Protein 2HJ1 (pdb70)

Foldseek 3Di:
DWDKDKDWDDDDPDIDIDIDIDDPPDDPVRVVVVVCVCVVPVPDDPVPDDDDDDDPDDDPPDDDDPPDDDDDDDDDD/DDKDKDWDWDPPDVDIDIDIDIDDDPDDPVRCVVVVCVCVVPVPDDVVDDDDDDDDPDDPPVDDDDPPDDDDDDDPDDDD

Secondary structure (DSSP, 8-state):
-EEEEEEEEEETTEEEEEEEEEETT-BHHHHHHHHTHHHH-TT--TTTSEEEEEE-S--TTPBP-TT-EEEEPPPP-/--EEEEEEEE--TTS-EEEEEEEETT-BHHHHHHHHSHHHH-TT--TTT--EEEEE-S--TTPBP-TT-EEEEE-S----

CATH classification: 3.10.20.280

Sequence (157 aa):
NQINIEIAYAFPERYYLKKSFFQVDEGITVQQTAITQSGILSQFPEIDLSTTNKIGIFSRRPIKLTDVLKEGDRIEIYRPLLLNQINIEIAYAFPERRYYLKSFQVDEGITVQTAITQSGILSQFPEIDLSTNKIGIFSRPIKLTDVLKEGDRIEIYRPLLAD

B-factor: mean 46.32, std 9.65, range [30.14, 81.47]

Organism: Haemophilus influenzae (strain 86-028NP) (NCBI:txid281310)

InterPro domains:
  IPR005346 RnfH protein [MF_00460] (4-94)
  IPR005346 RnfH protein [PF03658] (4-86)
  IPR005346 RnfH protein [PTHR37483] (1-101)
  IPR016155 Molybdopterin synthase/thiamin biosynthesis sulphur carrier, beta-grasp [SSF54285] (3-78)
  IPR037021 RnfH superfamily [G3DSA:3.10.20.280] (1-88)

Radius of gyration: 16.76 Å; Cα contacts (8 Å, |Δi|>4): 297; chains: 2; bounding box: 43×41×41 Å

Nearest PDB structures (foldseek):
  2hj1-assembly1_B  TM=1.013E+00  e=8.682E-13  Haemophilus influenzae 86-028NP
  4uca-assembly2_B  TM=3.666E-01  e=1.203E+00  Human respiratory syncytial virus A2
  4v9f-assembly1_6  TM=4.890E-01  e=9.470E+00  Haloarcula marismortui ATCC 43049
  4u1e-assembly1_G  TM=2.679E-01  e=6.352E+00  Saccharomyces cerevisiae S288C
  2hj1-assembly1_B  TM=9.335E-01  e=2.485E-11  Haemophilus influenzae 86-028NP

Solvent-accessible surface area: 9856 Å² total; per-residue (Å²): 142,83,11,73,2,49,0,0,0,34,39,91,142,121,110,22,77,92,82,38,113,8,92,109,41,16,35,1,78,59,2,0,80,110,13,30,1,48,101,94,12,111,89,15,62,61,107,82,21,64,13,0,14,44,30,100,125,30,145,46,103,48,91,4,142,93,24,7,74,0,30,3,66,97,103,161,216,168,97,77,10,66,1,72,1,14,5,55,81,84,178,164,126,11,106,109,72,63,123,17,66,98,44,32,34,0,84,60,5,0,64,144,28,36,0,51,101,109,7,110,94,15,69,29,95,95,19,127,12,0,12,18,25,76,98,32,139,32,90,53,90,4,149,97,36,6,58,0,32,0,55,93,62,139,174,93,193

Structure (mmCIF, N/CA/C/O backbone):
data_2HJ1
#
_entry.id   2HJ1
#
_cell.length_a   74.381
_cell.length_b   74.381
_cell.length_c   117.027
_cell.angle_alpha   90.000
_cell.angle_beta   90.000
_cell.angle_gamma   90.000
#
_symmetry.space_group_name_H-M   'P 43 21 2'
#
loop_
_entity.id
_entity.type
_entity.pdbx_description
1 polymer 'Hypothetical protein'
2 non-polymer 'SULFATE ION'
3 water water
#
loop_
_atom_site.group_PDB
_atom_site.id
_atom_site.type_symbol
_atom_site.label_atom_id
_atom_site.label_alt_id
_atom_site.label_comp_id
_atom_site.label_asym_id
_atom_site.label_entity_id
_atom_site.label_seq_id
_atom_site.pdbx_PDB_ins_code
_atom_site.Cartn_x
_atom_site.Cartn_y
_atom_site.Cartn_z
_atom_site.occupancy
_atom_site.B_iso_or_equiv
_atom_site.auth_seq_id
_atom_site.auth_comp_id
_atom_site.auth_asym_id
_atom_site.auth_atom_id
_atom_site.pdbx_PDB_model_num
ATOM 1 N N . ASN A 1 11 ? 16.628 30.914 34.390 1.00 66.74 11 ASN A N 1
ATOM 2 C CA . ASN A 1 11 ? 17.796 30.291 33.681 1.00 67.62 11 ASN A CA 1
ATOM 3 C C . ASN A 1 11 ? 17.490 30.122 32.180 1.00 66.49 11 ASN A C 1
ATOM 4 O O . ASN A 1 11 ? 16.704 29.247 31.806 1.00 66.52 11 ASN A O 1
ATOM 9 N N . GLN A 1 12 ? 18.117 30.953 31.343 1.00 64.37 12 GLN A N 1
ATOM 10 C CA . GLN A 1 12 ? 17.563 31.282 30.028 1.00 62.59 12 GLN A CA 1
ATOM 11 C C . GLN A 1 12 ? 18.386 30.757 28.862 1.00 61.15 12 GLN A C 1
ATOM 12 O O . GLN A 1 12 ? 19.573 30.483 29.019 1.00 61.44 12 GLN A O 1
ATOM 18 N N . ILE A 1 13 ? 17.752 30.607 27.695 1.00 58.79 13 ILE A N 1
ATOM 19 C CA . ILE A 1 13 ? 18.491 30.297 26.453 1.00 56.29 13 ILE A CA 1
ATOM 20 C C . ILE A 1 13 ? 18.060 31.231 25.341 1.00 54.42 13 ILE A C 1
ATOM 21 O O . ILE A 1 13 ? 16.963 31.755 25.374 1.00 53.86 13 ILE A O 1
ATOM 26 N N . ASN A 1 14 ? 18.940 31.447 24.370 1.00 52.77 14 ASN A N 1
ATOM 27 C CA . ASN A 1 14 ? 18.618 32.295 23.220 1.00 51.68 14 ASN A CA 1
ATOM 28 C C . ASN A 1 14 ? 18.182 31.400 22.049 1.00 49.94 14 ASN A C 1
ATOM 29 O O . ASN A 1 14 ? 18.901 30.469 21.681 1.00 49.59 14 ASN A O 1
ATOM 34 N N . ILE A 1 15 ? 17.014 31.698 21.476 1.00 47.57 15 ILE A N 1
ATOM 35 C CA . ILE A 1 15 ? 16.495 30.937 20.343 1.00 45.44 15 ILE A CA 1
ATOM 36 C C . ILE A 1 15 ? 15.966 31.869 19.315 1.00 44.09 15 ILE A C 1
ATOM 37 O O . ILE A 1 15 ? 15.762 33.063 19.572 1.00 44.20 15 ILE A O 1
ATOM 42 N N . GLU A 1 16 ? 15.681 31.321 18.149 1.00 42.64 16 GLU A N 1
ATOM 43 C CA . GLU A 1 16 ? 15.061 32.101 17.100 1.00 42.51 16 GLU A CA 1
ATOM 44 C C . GLU A 1 16 ? 13.885 31.348 16.561 1.00 40.32 16 GLU A C 1
ATOM 45 O O . GLU A 1 16 ? 13.842 30.134 16.669 1.00 38.69 16 GLU A O 1
ATOM 51 N N . ILE A 1 17 ? 12.961 32.073 15.959 1.00 40.08 17 ILE A N 1
ATOM 52 C CA . ILE A 1 17 ? 11.882 31.468 15.205 1.00 42.14 17 ILE A CA 1
ATOM 53 C C . ILE A 1 17 ? 11.761 32.241 13.924 1.00 41.46 17 ILE A C 1
ATOM 54 O O . ILE A 1 17 ? 11.697 33.489 13.959 1.00 41.68 17 ILE A O 1
ATOM 59 N N . ALA A 1 18 ? 11.681 31.506 12.807 1.00 40.89 18 ALA A N 1
ATOM 60 C CA . ALA A 1 18 ? 11.527 32.098 11.470 1.00 39.77 18 ALA A CA 1
ATOM 61 C C . ALA A 1 18 ? 10.291 31.570 10.801 1.00 39.71 18 ALA A C 1
ATOM 62 O O . ALA A 1 18 ? 9.902 30.431 11.015 1.00 39.81 18 ALA A O 1
ATOM 64 N N . TYR A 1 19 ? 9.643 32.409 10.013 1.00 38.89 19 TYR A N 1
ATOM 65 C CA . TYR A 1 19 ? 8.555 31.947 9.208 1.00 38.98 19 TYR A CA 1
ATOM 66 C C . TYR A 1 19 ? 8.849 32.492 7.829 1.00 40.40 19 TYR A C 1
ATOM 67 O O . TYR A 1 19 ? 8.935 33.722 7.632 1.00 40.22 19 TYR A O 1
ATOM 76 N N . ALA A 1 20 ? 9.035 31.567 6.885 1.00 40.96 20 ALA A N 1
ATOM 77 C CA . ALA A 1 20 ? 9.300 31.903 5.496 1.00 42.32 20 ALA A CA 1
ATOM 78 C C . ALA A 1 20 ? 8.020 31.790 4.713 1.00 43.82 20 ALA A C 1
ATOM 79 O O . ALA A 1 20 ? 7.422 30.708 4.604 1.00 43.86 20 ALA A O 1
ATOM 81 N N . PHE A 1 21 ? 7.591 32.899 4.132 1.00 44.70 21 PHE A N 1
ATOM 82 C CA . PHE A 1 21 ? 6.542 32.791 3.161 1.00 46.34 21 PHE A CA 1
ATOM 83 C C . PHE A 1 21 ? 6.911 33.630 1.923 1.00 46.31 21 PHE A C 1
ATOM 84 O O . PHE A 1 21 ? 7.960 34.261 1.915 1.00 45.56 21 PHE A O 1
ATOM 92 N N . PRO A 1 22 ? 6.100 33.550 0.856 1.00 47.36 22 PRO A N 1
ATOM 93 C CA . PRO A 1 22 ? 6.511 34.072 -0.454 1.00 49.24 22 PRO A CA 1
ATOM 94 C C . PRO A 1 22 ? 6.872 35.549 -0.456 1.00 50.72 22 PRO A C 1
ATOM 95 O O . PRO A 1 22 ? 7.850 35.927 -1.106 1.00 51.97 22 PRO A O 1
ATOM 99 N N . GLU A 1 23 ? 6.154 36.358 0.308 1.00 51.73 23 GLU A N 1
ATOM 100 C CA . GLU A 1 23 ? 6.347 37.814 0.221 1.00 53.75 23 GLU A CA 1
ATOM 101 C C . GLU A 1 23 ? 7.357 38.347 1.233 1.00 52.81 23 GLU A C 1
ATOM 102 O O . GLU A 1 23 ? 7.811 39.467 1.107 1.00 53.19 23 GLU A O 1
ATOM 108 N N . ARG A 1 24 ? 7.690 37.566 2.254 1.00 50.90 24 ARG A N 1
ATOM 109 C CA . ARG A 1 24 ? 8.562 38.055 3.306 1.00 50.83 24 ARG A CA 1
ATOM 110 C C . ARG A 1 24 ? 9.185 36.916 4.105 1.00 48.55 24 ARG A C 1
ATOM 111 O O . ARG A 1 24 ? 8.635 35.810 4.168 1.00 47.12 24 ARG A O 1
ATOM 119 N N . TYR A 1 25 ? 10.343 37.200 4.687 1.00 46.72 25 TYR A N 1
ATOM 120 C CA . TYR A 1 25 ? 10.994 36.312 5.613 1.00 46.96 25 TYR A CA 1
ATOM 121 C C . TYR A 1 25 ? 10.922 36.947 6.992 1.00 48.12 25 TYR A C 1
ATOM 122 O O . TYR A 1 25 ? 11.482 38.006 7.219 1.00 49.00 25 TYR A O 1
ATOM 131 N N . TYR A 1 26 ? 10.208 36.302 7.912 1.00 49.29 26 TYR A N 1
ATOM 132 C CA . TYR A 1 26 ? 10.097 36.783 9.292 1.00 49.52 26 TYR A CA 1
ATOM 133 C C . TYR A 1 26 ? 11.096 36.064 10.202 1.00 48.27 26 TYR A C 1
ATOM 134 O O . TYR A 1 26 ? 11.146 34.848 10.206 1.00 46.97 26 TYR A O 1
ATOM 143 N N . LEU A 1 27 ? 11.889 36.809 10.966 1.00 47.71 27 LEU A N 1
ATOM 144 C CA . LEU A 1 27 ? 12.837 36.221 11.909 1.00 48.52 27 LEU A CA 1
ATOM 145 C C . LEU A 1 27 ? 12.802 36.984 13.213 1.00 49.67 27 LEU A C 1
ATOM 146 O O . LEU A 1 27 ? 12.877 38.222 13.208 1.00 50.32 27 LEU A O 1
ATOM 151 N N A LYS A 1 28 ? 12.696 36.266 14.328 0.50 50.36 28 LYS A N 1
ATOM 152 N N B LYS A 1 28 ? 12.695 36.257 14.326 0.50 50.00 28 LYS A N 1
ATOM 153 C CA A LYS A 1 28 ? 12.679 36.909 15.634 0.50 51.17 28 LYS A CA 1
ATOM 154 C CA B LYS A 1 28 ? 12.621 36.855 15.660 0.50 50.45 28 LYS A CA 1
ATOM 155 C C A LYS A 1 28 ? 13.508 36.133 16.653 0.50 51.49 28 LYS A C 1
ATOM 156 C C B LYS A 1 28 ? 13.533 36.114 16.641 0.50 51.10 28 LYS A C 1
ATOM 157 O O A LYS A 1 28 ? 13.451 34.900 16.697 0.50 51.25 28 LYS A O 1
ATOM 158 O O B LYS A 1 28 ? 13.561 34.879 16.645 0.50 50.86 28 LYS A O 1
ATOM 169 N N . SER A 1 29 ? 14.283 36.868 17.456 1.00 51.30 29 SER A N 1
ATOM 170 C CA . SER A 1 29 ? 15.117 36.296 18.525 1.00 52.63 29 SER A CA 1
ATOM 171 C C . SER A 1 29 ? 14.399 36.486 19.842 1.00 53.25 29 SER A C 1
ATOM 172 O O . SER A 1 29 ? 13.788 37.522 20.053 1.00 53.55 29 SER A O 1
ATOM 175 N N A PHE A 1 30 ? 14.490 35.479 20.718 0.50 53.46 30 PHE A N 1
ATOM 176 N N B PHE A 1 30 ? 14.456 35.500 20.721 0.50 53.63 30 PHE A N 1
ATOM 177 C CA A PHE A 1 30 ? 13.818 3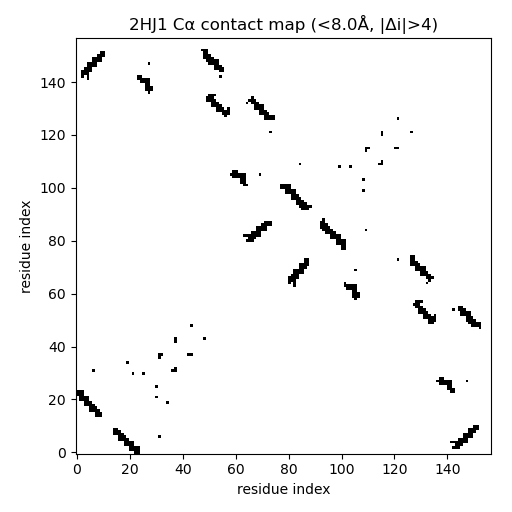5.447 22.031 0.50 54.15 30 PHE A CA 1
ATOM 178 C CA B PHE A 1 30 ? 13.955 35.701 22.076 0.50 54.41 30 PHE A CA 1
ATOM 179 C C A PHE A 1 30 ? 14.733 34.820 23.078 0.50 54.94 30 PHE A C 1
ATOM 180 C C B PHE A 1 30 ? 14.568 34.759 23.092 0.50 55.16 30 PHE A C 1
ATOM 181 O O A PHE A 1 30 ? 15.597 33.997 22.738 0.50 54.46 30 PHE A O 1
ATOM 182 O O B PHE A 1 30 ? 15.118 33.709 22.740 0.50 54.86 30 PHE A O 1
ATOM 197 N N . GLN A 1 31 ? 14.525 35.188 24.349 1.00 55.85 31 GLN A N 1
ATOM 198 C CA . GLN A 1 31 ? 15.105 34.444 25.471 1.00 57.50 31 GLN A CA 1
ATOM 199 C C . GLN A 1 31 ? 13.981 33.709 26.137 1.00 57.53 31 GLN A C 1
ATOM 200 O O . GLN A 1 31 ? 12.909 34.279 26.391 1.00 58.34 31 GLN A O 1
ATOM 206 N N . VAL A 1 32 ? 14.201 32.435 26.405 1.00 56.92 32 VAL A N 1
ATOM 207 C CA . VAL A 1 32 ? 13.152 31.618 27.008 1.00 56.53 32 VAL A CA 1
ATOM 208 C C . VAL A 1 32 ? 13.781 30.743 28.072 1.00 57.01 32 VAL A C 1
ATOM 209 O O . VAL A 1 32 ? 15.007 30.577 28.081 1.00 56.28 32 VAL A O 1
ATOM 213 N N . ASP A 1 33 ? 12.944 30.169 28.933 1.00 57.69 33 ASP A N 1
ATOM 214 C CA . ASP A 1 33 ? 13.406 29.251 29.961 1.00 59.17 33 ASP A CA 1
ATOM 215 C C . ASP A 1 33 ? 14.038 28.023 29.349 1.00 59.28 33 ASP A C 1
ATOM 216 O 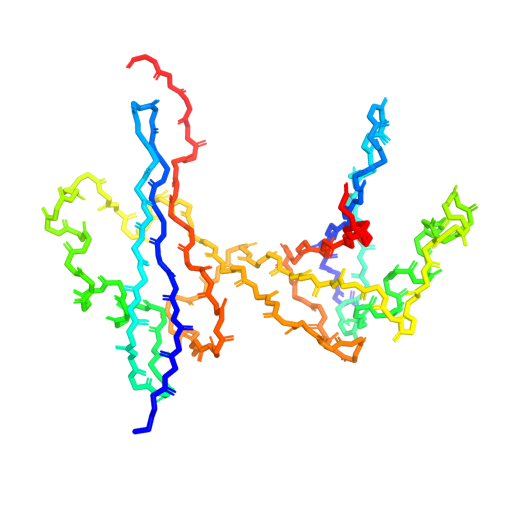O . ASP A 1 33 ? 13.422 27.326 28.537 1.00 58.77 33 ASP A O 1
ATOM 221 N N . GLU A 1 34 ? 15.266 27.746 29.759 1.00 59.56 34 GLU A N 1
ATOM 222 C CA . GLU A 1 34 ? 15.862 26.447 29.522 1.00 60.13 34 GLU A CA 1
ATOM 223 C C . GLU A 1 34 ? 14.805 25.355 29.785 1.00 59.45 34 GLU A C 1
ATOM 224 O O . GLU A 1 34 ? 14.041 25.455 30.740 1.00 59.83 34 GLU A O 1
ATOM 230 N N . GLY A 1 35 ? 14.750 24.335 28.930 1.00 58.47 35 GLY A N 1
ATOM 231 C CA . GLY A 1 35 ? 13.788 23.241 29.077 1.00 57.28 35 GLY A CA 1
ATOM 232 C C . GLY A 1 35 ? 12.467 23.375 28.324 1.00 56.38 35 GLY A C 1
ATOM 233 O O . GLY A 1 35 ? 11.708 22.410 28.234 1.00 57.07 35 GLY A O 1
ATOM 234 N N . ILE A 1 36 ? 12.188 24.565 27.798 1.00 54.62 36 ILE A N 1
ATOM 235 C CA . ILE A 1 36 ? 10.994 24.834 26.979 1.00 53.44 36 ILE A CA 1
ATOM 236 C C . ILE A 1 36 ? 10.928 23.898 25.728 1.00 51.72 36 ILE A C 1
ATOM 237 O O . ILE A 1 36 ? 11.964 23.573 25.125 1.00 50.98 36 ILE A O 1
ATOM 242 N N . THR A 1 37 ? 9.717 23.448 25.373 1.00 49.12 37 THR A N 1
ATOM 243 C CA . THR A 1 37 ? 9.501 22.653 24.166 1.00 45.52 37 THR A CA 1
ATOM 244 C C . THR A 1 37 ? 9.328 23.555 22.975 1.00 43.46 37 THR A C 1
ATOM 245 O O . THR A 1 37 ? 9.123 24.749 23.126 1.00 41.62 37 THR A O 1
ATOM 249 N N . VAL A 1 38 ? 9.445 22.986 21.776 1.00 41.60 38 VAL A N 1
ATOM 250 C CA . VAL A 1 38 ? 9.208 23.749 20.548 1.00 40.70 38 VAL A CA 1
ATOM 251 C C . VAL A 1 38 ? 7.818 24.393 20.570 1.00 41.08 38 VAL A C 1
ATOM 252 O O . VAL A 1 38 ? 7.654 25.564 20.215 1.00 40.66 38 VAL A O 1
ATOM 256 N N A GLN A 1 39 ? 6.800 23.636 20.982 0.70 41.00 39 GLN A N 1
ATOM 257 N N B GLN A 1 39 ? 6.840 23.606 21.003 0.30 41.43 39 GLN A N 1
ATOM 258 C CA A GLN A 1 39 ? 5.426 24.140 20.942 0.70 41.48 39 GLN A CA 1
ATOM 259 C CA B GLN A 1 39 ? 5.455 24.015 21.004 0.30 42.22 39 GLN A CA 1
ATOM 260 C C A GLN A 1 39 ? 5.248 25.327 21.860 0.70 42.10 39 GLN A C 1
ATOM 261 C C B GLN A 1 39 ? 5.238 25.254 21.859 0.30 42.45 39 GLN A C 1
ATOM 262 O O A GLN A 1 39 ? 4.548 26.286 21.520 0.70 43.15 39 GLN A O 1
ATOM 263 O O B GLN A 1 39 ? 4.535 26.180 21.452 0.30 42.92 39 GLN A O 1
ATOM 274 N N . THR A 1 40 ? 5.840 25.253 23.044 1.00 42.62 40 THR A N 1
ATOM 275 C CA . THR A 1 40 ? 5.675 26.330 24.035 1.00 44.09 40 THR A CA 1
ATOM 276 C C . THR A 1 40 ? 6.329 27.593 23.481 1.00 43.96 40 THR A C 1
ATOM 277 O O . THR A 1 40 ? 5.741 28.675 23.539 1.00 43.01 40 THR A O 1
ATOM 281 N N . ALA A 1 41 ? 7.521 27.428 22.874 1.00 43.59 41 ALA A N 1
ATOM 282 C CA . ALA A 1 41 ? 8.217 28.544 22.248 1.00 42.49 41 ALA A CA 1
ATOM 283 C C . ALA A 1 41 ? 7.343 29.173 21.181 1.00 42.35 41 ALA A C 1
ATOM 284 O O . ALA A 1 41 ? 7.240 30.392 21.097 1.00 43.37 41 ALA A O 1
ATOM 286 N N . ILE A 1 42 ? 6.689 28.357 20.365 1.00 41.84 42 ILE A N 1
ATOM 287 C CA . ILE A 1 42 ? 5.861 28.896 19.283 1.00 42.45 42 ILE A CA 1
ATOM 288 C C . ILE A 1 42 ? 4.656 29.673 19.832 1.00 43.82 42 ILE A C 1
ATOM 289 O O . ILE A 1 42 ? 4.394 30.818 19.433 1.00 44.21 42 ILE A O 1
ATOM 294 N N . THR A 1 43 ? 3.910 29.051 20.741 1.00 44.97 43 THR A N 1
ATOM 295 C CA . THR A 1 43 ? 2.763 29.748 21.342 1.00 46.99 43 THR A CA 1
ATOM 296 C C . THR A 1 43 ? 3.199 30.976 22.083 1.00 48.34 43 THR A C 1
ATOM 297 O O . THR A 1 43 ? 2.570 32.028 21.958 1.00 50.51 43 THR A O 1
ATOM 301 N N . GLN A 1 44 ? 4.303 30.875 22.805 1.00 50.11 44 GLN A N 1
ATOM 302 C CA . GLN A 1 44 ? 4.867 32.021 23.545 1.00 51.50 44 GLN A CA 1
ATOM 303 C C . GLN A 1 44 ? 5.270 33.218 22.659 1.00 51.70 44 GLN A C 1
ATOM 304 O O . GLN A 1 44 ? 5.171 34.379 23.081 1.00 51.93 44 GLN A O 1
ATOM 310 N N . SER A 1 45 ? 5.735 32.932 21.442 1.00 50.11 45 SER A N 1
ATOM 311 C CA . SER A 1 45 ? 6.274 33.962 20.556 1.00 47.97 45 SER A CA 1
ATOM 312 C C . SER A 1 45 ? 5.178 34.866 20.002 1.00 48.05 45 SER A C 1
ATOM 313 O O . SER A 1 45 ? 5.450 35.961 19.491 1.00 47.16 45 SER A O 1
ATOM 316 N N . GLY A 1 46 ? 3.935 34.395 20.069 1.00 46.99 46 GLY A N 1
ATOM 317 C CA . GLY A 1 46 ? 2.833 35.117 19.414 1.00 45.63 46 GLY A CA 1
ATOM 318 C C . GLY A 1 46 ? 2.833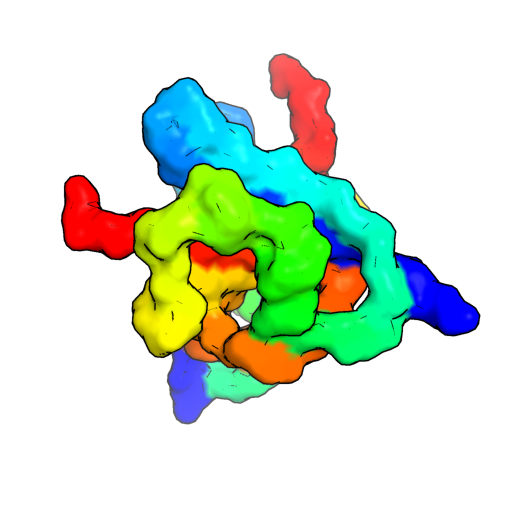 35.019 17.906 1.00 43.95 46 GLY A C 1
ATOM 319 O O . GLY A 1 46 ? 2.018 35.650 17.235 1.00 44.51 46 GLY A O 1
ATOM 320 N N . ILE A 1 47 ? 3.720 34.204 17.345 1.00 43.33 47 ILE A N 1
ATOM 321 C CA . ILE A 1 47 ? 3.760 34.084 15.878 1.00 42.15 47 ILE A CA 1
ATOM 322 C C . ILE A 1 47 ? 2.428 33.590 15.290 1.00 41.20 47 ILE A C 1
ATOM 323 O O . ILE A 1 47 ? 2.053 33.948 14.177 1.00 40.37 47 ILE A O 1
ATOM 328 N N . LEU A 1 48 ? 1.695 32.764 16.036 1.00 42.21 48 LEU A N 1
ATOM 329 C CA . LEU A 1 48 ? 0.435 32.206 15.483 1.00 43.02 48 LEU A CA 1
ATOM 330 C C . LEU A 1 48 ? -0.711 33.240 15.400 1.00 43.62 48 LEU A C 1
ATOM 331 O O . LEU A 1 48 ? -1.586 33.151 14.530 1.00 42.86 48 LEU A O 1
ATOM 336 N N . SER A 1 49 ? -0.692 34.222 16.292 1.00 45.15 49 SER A N 1
ATOM 337 C CA . SER A 1 49 ? -1.652 35.342 16.190 1.00 48.06 49 SER A CA 1
ATOM 338 C C . SER A 1 49 ? -1.265 36.250 15.027 1.00 48.15 49 SER A C 1
ATOM 339 O O . SER A 1 49 ? -2.109 36.670 14.224 1.00 48.91 49 SER A O 1
ATOM 342 N N . GLN A 1 50 ? 0.034 36.527 14.928 1.00 49.25 50 GLN A N 1
ATOM 343 C CA . GLN A 1 50 ? 0.564 37.389 13.865 1.00 49.24 50 GLN A CA 1
ATOM 344 C C . GLN A 1 50 ? 0.332 36.828 12.477 1.00 48.86 50 GLN A C 1
ATOM 345 O O . GLN A 1 50 ? 0.071 37.584 11.542 1.00 48.99 50 GLN A O 1
ATOM 351 N N . PHE A 1 51 ? 0.412 35.503 12.329 1.00 48.24 51 PHE A N 1
ATOM 352 C CA . PHE A 1 51 ? 0.201 34.851 11.043 1.00 46.83 51 PHE A CA 1
ATOM 353 C C . PHE A 1 51 ? -0.799 33.716 11.220 1.00 47.80 51 PHE A C 1
ATOM 354 O O . PHE A 1 51 ? -0.405 32.570 11.459 1.00 47.27 51 PHE A O 1
ATOM 362 N N . PRO A 1 52 ? -2.107 34.046 11.165 1.00 48.78 52 PRO A N 1
ATOM 363 C CA . PRO A 1 52 ? -3.209 33.077 11.405 1.00 49.08 52 PRO A CA 1
ATOM 364 C C . PRO A 1 52 ? -3.202 31.888 10.463 1.00 48.93 52 PRO A C 1
ATOM 365 O O . PRO A 1 52 ? -3.773 30.829 10.788 1.00 48.47 52 PRO A O 1
ATOM 369 N N . GLU A 1 53 ? -2.581 32.065 9.299 1.00 48.53 53 GLU A N 1
ATOM 370 C CA . GLU A 1 53 ? -2.492 30.986 8.328 1.00 47.80 53 GLU A CA 1
ATOM 371 C C . GLU A 1 53 ? -1.554 29.834 8.755 1.00 46.77 53 GLU A C 1
ATOM 372 O O . GLU A 1 53 ? -1.622 28.757 8.172 1.00 47.92 53 GLU A O 1
ATOM 378 N N . ILE A 1 54 ? -0.698 30.044 9.755 1.00 44.71 54 ILE A N 1
ATOM 379 C CA . ILE A 1 54 ? 0.200 28.966 10.196 1.00 43.01 54 ILE A CA 1
ATOM 380 C C . ILE A 1 54 ? -0.638 27.871 10.836 1.00 43.41 54 ILE A C 1
ATOM 381 O O . ILE A 1 54 ? -1.490 28.142 11.707 1.00 43.90 54 ILE A O 1
ATOM 386 N N . ASP A 1 55 ? -0.434 26.644 10.379 1.00 42.38 55 ASP A N 1
ATOM 387 C CA . ASP A 1 55 ? -1.183 25.493 10.859 1.00 41.41 55 ASP A CA 1
ATOM 388 C C . ASP A 1 55 ? -0.174 24.469 11.381 1.00 41.43 55 ASP A C 1
ATOM 389 O O . ASP A 1 55 ? 0.643 23.939 10.605 1.00 40.76 55 ASP A O 1
ATOM 394 N N . LEU A 1 56 ? -0.211 24.191 12.682 1.00 39.54 56 LEU A N 1
ATOM 395 C CA . LEU A 1 56 ? 0.796 23.303 13.307 1.00 40.11 56 LEU A CA 1
ATOM 396 C C . LEU A 1 56 ? 0.839 21.849 12.786 1.00 39.96 56 LEU A C 1
ATOM 397 O O . LEU A 1 56 ? 1.826 21.172 12.996 1.00 39.86 56 LEU A O 1
ATOM 402 N N . SER A 1 57 ? -0.227 21.376 12.128 1.00 39.89 57 SER A N 1
ATOM 403 C CA . SER A 1 57 ? -0.235 20.033 11.525 1.00 40.32 57 SER A CA 1
ATOM 404 C C . SER A 1 57 ? 0.064 19.989 10.014 1.00 40.29 57 SER A C 1
ATOM 405 O O . SER A 1 57 ? 0.238 18.901 9.470 1.00 41.80 57 SER A O 1
ATOM 408 N N A THR A 1 58 ? 0.136 21.155 9.375 0.50 39.75 58 THR A N 1
ATOM 409 N N B THR A 1 58 ? 0.047 21.130 9.331 0.50 39.27 58 THR A N 1
ATOM 410 C CA A THR A 1 58 ? 0.245 21.273 7.931 0.50 40.36 58 THR A CA 1
ATOM 411 C CA B THR A 1 58 ? 0.398 21.134 7.920 0.50 39.54 58 THR A CA 1
ATOM 412 C C A THR A 1 58 ? 1.552 21.979 7.468 0.50 39.94 58 THR A C 1
ATOM 413 C C B THR A 1 58 ? 1.738 21.819 7.622 0.50 39.37 58 THR A C 1
ATOM 414 O O A THR A 1 58 ? 2.149 21.612 6.459 0.50 39.37 58 THR A O 1
ATOM 415 O O B THR A 1 58 ? 2.550 21.277 6.875 0.50 38.43 58 THR A O 1
ATOM 422 N N . ASN A 1 59 ? 1.983 22.988 8.212 1.00 39.28 59 ASN A N 1
ATOM 423 C CA . ASN A 1 59 ? 3.279 23.679 7.950 1.00 39.81 59 ASN A CA 1
ATOM 424 C C . ASN A 1 59 ? 4.443 22.764 8.204 1.00 38.86 59 ASN A C 1
ATOM 425 O O . ASN A 1 59 ? 4.351 21.844 9.023 1.00 39.09 59 ASN A O 1
ATOM 430 N N . LYS A 1 60 ?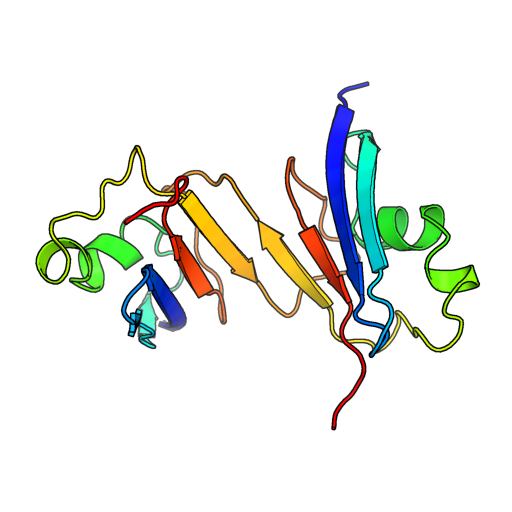 5.515 22.975 7.446 1.00 37.46 60 LYS A N 1
ATOM 431 C CA . LYS A 1 60 ? 6.774 22.294 7.700 1.00 36.81 60 LYS A CA 1
ATOM 432 C C . LYS A 1 60 ? 7.398 23.003 8.892 1.00 35.80 60 LYS A C 1
ATOM 433 O O . LYS A 1 60 ? 7.358 24.225 8.965 1.00 36.11 60 LYS A O 1
ATOM 439 N N . ILE A 1 61 ? 7.915 22.240 9.843 1.00 34.05 61 ILE A N 1
ATOM 440 C CA . ILE A 1 61 ? 8.581 22.817 11.011 1.00 33.96 61 ILE A CA 1
ATOM 441 C C . ILE A 1 61 ? 9.808 21.998 11.316 1.00 33.81 61 ILE A C 1
ATOM 442 O O . ILE A 1 61 ? 9.744 20.788 11.518 1.00 33.59 61 ILE A O 1
ATOM 447 N N . GLY A 1 62 ? 10.949 22.659 11.310 1.00 34.20 62 GLY A N 1
ATOM 448 C CA . GLY A 1 62 ? 12.198 21.989 11.650 1.00 33.47 62 GLY A CA 1
ATOM 449 C C . GLY A 1 62 ? 12.998 22.844 12.593 1.00 33.95 62 GLY A C 1
ATOM 450 O O . GLY A 1 62 ? 12.628 23.992 12.873 1.00 34.94 62 GLY A O 1
ATOM 451 N N . ILE A 1 63 ? 14.069 22.269 13.117 1.00 34.20 63 ILE A N 1
ATOM 452 C CA . ILE A 1 63 ? 14.862 22.929 14.135 1.00 35.68 63 ILE A CA 1
ATOM 453 C C . ILE A 1 63 ? 16.290 22.899 13.619 1.00 35.42 63 ILE A C 1
ATOM 454 O O . ILE A 1 63 ? 16.857 21.824 13.366 1.00 35.01 63 ILE A O 1
ATOM 459 N N . PHE A 1 64 ? 16.886 24.078 13.511 1.00 35.83 64 PHE A N 1
ATOM 460 C CA . PHE A 1 64 ? 18.303 24.156 13.206 1.00 36.18 64 PHE A CA 1
ATOM 461 C C . PHE A 1 64 ? 19.116 24.273 14.499 1.00 36.39 64 PHE A C 1
ATOM 462 O O . PHE A 1 64 ? 18.848 25.158 15.327 1.00 37.03 64 PHE A O 1
ATOM 470 N N . SER A 1 65 ? 20.081 23.381 14.689 1.00 35.74 65 SER A N 1
ATOM 471 C CA . SER A 1 65 ? 20.946 23.383 15.870 1.00 37.53 65 SER A CA 1
ATOM 472 C C . SER A 1 65 ? 22.433 23.561 15.463 1.00 37.75 65 SER A C 1
ATOM 473 O O . SER A 1 65 ? 22.882 22.892 14.550 1.00 34.35 65 SER A O 1
ATOM 476 N N . ARG A 1 66 ? 23.153 24.423 16.193 1.00 39.11 66 ARG A N 1
ATOM 477 C CA A ARG A 1 66 ? 24.596 24.635 16.015 0.50 41.09 66 ARG A CA 1
ATOM 478 C CA B ARG A 1 66 ? 24.595 24.663 15.995 0.50 40.66 66 ARG A CA 1
ATOM 479 C C . ARG A 1 66 ? 25.153 25.314 17.261 1.00 41.76 66 ARG A C 1
ATOM 480 O O . ARG A 1 66 ? 24.535 26.265 17.750 1.00 41.97 66 ARG A O 1
ATOM 495 N N . PRO A 1 67 ? 26.317 24.819 17.797 1.00 43.70 67 PRO A N 1
ATOM 496 C CA . PRO A 1 67 ? 27.219 23.627 17.528 1.00 44.33 67 PRO A CA 1
ATOM 497 C C . PRO A 1 67 ? 26.329 22.431 17.744 1.00 43.99 67 PRO A C 1
ATOM 498 O O . PRO A 1 67 ? 25.557 22.413 18.699 1.00 44.48 67 PRO A O 1
ATOM 502 N N . ILE A 1 68 ? 26.448 21.377 16.955 1.00 43.75 68 ILE A N 1
ATOM 503 C CA . ILE A 1 68 ? 26.525 19.994 17.380 1.00 43.34 68 ILE A CA 1
ATOM 504 C C . ILE A 1 68 ? 27.758 19.278 17.826 1.00 43.15 68 ILE A C 1
ATOM 505 O O . ILE A 1 68 ? 28.834 19.851 17.818 1.00 44.20 68 ILE A O 1
ATOM 510 N N . LYS A 1 69 ? 27.571 18.020 18.227 1.00 42.32 69 LYS A N 1
ATOM 511 C CA . LYS A 1 69 ? 28.689 17.132 18.570 1.00 42.61 69 LYS A CA 1
ATOM 512 C C . LYS A 1 69 ? 28.883 16.016 17.555 1.00 41.86 69 LYS A C 1
ATOM 513 O O . LYS A 1 69 ? 27.890 15.428 17.052 1.00 39.92 69 LYS A O 1
ATOM 519 N N . LEU A 1 70 ? 30.154 15.714 17.262 1.00 40.07 70 LEU A N 1
ATOM 520 C CA . LEU A 1 70 ? 30.473 14.640 16.317 1.00 40.21 70 LEU A CA 1
ATOM 521 C C . LEU A 1 70 ? 29.928 13.340 16.819 1.00 40.15 70 LEU A C 1
ATOM 522 O O . LEU A 1 70 ? 29.714 12.402 16.050 1.00 37.73 70 LEU A O 1
ATOM 527 N N . THR A 1 71 ? 29.682 13.293 18.119 1.00 41.10 71 THR A N 1
ATOM 528 C CA . THR A 1 71 ? 29.131 12.064 18.740 1.00 43.10 71 THR A CA 1
ATOM 529 C C . THR A 1 71 ? 27.593 11.967 18.736 1.00 43.41 71 THR A C 1
ATOM 530 O O . THR A 1 71 ? 27.054 10.903 19.041 1.00 43.37 71 THR A O 1
ATOM 534 N N . ASP A 1 72 ? 26.895 13.058 18.402 1.00 43.95 72 ASP A N 1
ATOM 535 C CA . ASP A 1 72 ? 25.432 13.017 18.273 1.00 44.88 72 ASP A CA 1
ATOM 536 C C . ASP A 1 72 ? 24.944 11.875 17.356 1.00 45.40 72 ASP A C 1
ATOM 537 O O . ASP A 1 72 ? 25.523 11.587 16.272 1.00 45.36 72 ASP A O 1
ATOM 542 N N . VAL A 1 73 ? 23.894 11.194 17.813 1.00 45.44 73 VAL A N 1
ATOM 543 C CA . VAL A 1 73 ? 23.341 10.085 17.058 1.00 44.81 73 VAL A CA 1
ATOM 544 C C . VAL A 1 73 ? 22.309 10.702 16.096 1.00 43.75 73 VAL A C 1
ATOM 545 O O . VAL A 1 73 ? 21.468 11.515 16.493 1.00 43.74 73 VAL A O 1
ATOM 549 N N . LEU A 1 74 ? 22.423 10.357 14.823 1.00 42.41 74 LEU A N 1
ATOM 550 C CA . LEU A 1 74 ? 21.535 10.913 13.799 1.00 40.78 74 LEU A CA 1
ATOM 551 C C . LEU A 1 74 ? 20.115 10.358 13.937 1.00 41.22 74 LEU A C 1
ATOM 552 O O . LEU A 1 74 ? 19.938 9.193 14.290 1.00 39.21 74 LEU A O 1
ATOM 557 N N . LYS A 1 75 ? 19.130 11.214 13.663 1.00 41.05 75 LYS A N 1
ATOM 558 C CA . LYS A 1 75 ? 17.723 10.838 13.573 1.00 42.81 75 LYS A CA 1
ATOM 559 C C . LYS A 1 75 ? 17.232 10.916 12.128 1.00 41.49 75 LYS A C 1
ATOM 560 O O . LYS A 1 75 ? 17.808 11.660 11.285 1.00 40.67 75 LYS A O 1
ATOM 566 N N . GLU A 1 76 ? 16.152 10.187 11.838 1.00 40.51 76 GLU A N 1
ATOM 567 C CA . GLU A 1 76 ? 15.500 10.231 10.521 1.00 39.67 76 GLU A CA 1
ATOM 568 C C . GLU A 1 76 ? 15.317 11.675 10.038 1.00 38.82 76 GLU A C 1
ATOM 569 O O . GLU A 1 76 ? 14.821 12.540 10.767 1.00 37.81 76 GLU A O 1
ATOM 575 N N . GLY A 1 77 ? 15.773 11.951 8.825 1.00 39.31 77 GLY A N 1
ATOM 576 C CA . GLY A 1 77 ? 15.650 13.288 8.249 1.00 39.28 77 GLY A CA 1
ATOM 577 C C . GLY A 1 77 ? 16.645 14.338 8.747 1.00 40.48 77 GLY A C 1
ATOM 578 O O . GLY A 1 77 ? 16.492 15.510 8.407 1.00 41.02 77 GLY A O 1
ATOM 579 N N . ASP A 1 78 ? 17.640 13.956 9.549 1.00 37.60 78 ASP A N 1
ATOM 580 C CA . ASP A 1 78 ? 18.675 14.948 9.950 1.00 37.92 78 ASP A CA 1
ATOM 581 C C . ASP A 1 78 ? 19.510 15.370 8.731 1.00 35.75 78 ASP A C 1
ATOM 582 O O . ASP A 1 78 ? 19.930 14.537 7.940 1.00 33.57 78 ASP A O 1
ATOM 587 N N . ARG A 1 79 ? 19.685 16.676 8.560 1.00 34.13 79 ARG A N 1
ATOM 588 C CA . ARG A 1 79 ? 20.609 17.159 7.557 1.00 34.00 79 ARG A CA 1
ATOM 589 C C . ARG A 1 79 ? 21.842 17.740 8.249 1.00 33.47 79 ARG A C 1
ATOM 590 O O . ARG A 1 79 ? 21.765 18.767 8.950 1.00 32.73 79 ARG A O 1
ATOM 598 N N . ILE A 1 80 ? 22.986 17.100 8.015 1.00 33.80 80 ILE A N 1
ATOM 599 C CA . ILE A 1 80 ? 24.274 17.604 8.514 1.00 32.23 80 ILE A CA 1
ATOM 600 C C . ILE A 1 80 ? 24.768 18.712 7.618 1.00 32.52 80 ILE A C 1
ATOM 601 O O . ILE A 1 80 ? 24.954 18.486 6.436 1.00 32.27 80 ILE A O 1
ATOM 606 N N . GLU A 1 81 ? 24.964 19.927 8.148 1.00 31.64 81 GLU A N 1
ATOM 607 C CA . GLU A 1 81 ? 25.499 20.982 7.318 1.00 32.30 81 GLU A CA 1
ATOM 608 C C . GLU A 1 81 ? 26.940 21.272 7.777 1.00 32.74 81 GLU A C 1
ATOM 609 O O . GLU A 1 81 ? 27.121 21.693 8.900 1.00 31.47 81 GLU A O 1
ATOM 615 N N . ILE A 1 82 ? 27.914 21.089 6.883 1.00 34.39 82 ILE A N 1
ATOM 616 C CA . ILE A 1 82 ? 29.323 21.391 7.151 1.00 35.97 82 ILE A CA 1
ATOM 617 C C . ILE A 1 82 ? 29.606 22.764 6.524 1.00 38.32 82 ILE A C 1
ATOM 618 O O . ILE A 1 82 ? 29.345 22.965 5.361 1.00 36.86 82 ILE A O 1
ATOM 623 N N . TYR A 1 83 ? 30.088 23.730 7.311 1.00 42.37 83 TYR A N 1
ATOM 624 C CA . TYR A 1 83 ? 30.305 25.084 6.779 1.00 46.86 83 TYR A CA 1
ATOM 625 C C . TYR A 1 83 ? 31.756 25.305 6.339 1.00 51.42 83 TYR A C 1
ATOM 626 O O . TYR A 1 83 ? 32.663 24.761 6.939 1.00 52.10 83 TYR A O 1
ATOM 635 N N . ARG A 1 84 ? 31.958 26.119 5.305 1.00 56.54 84 ARG A N 1
ATOM 636 C CA . ARG A 1 84 ? 33.316 26.632 5.012 1.00 61.49 84 ARG A CA 1
ATOM 637 C C . ARG A 1 84 ? 33.672 27.783 5.982 1.00 64.18 84 ARG A C 1
ATOM 638 O O . ARG A 1 84 ? 32.866 28.700 6.168 1.00 64.27 84 ARG A O 1
ATOM 646 N N . PRO A 1 85 ? 34.853 27.712 6.649 1.00 67.73 85 PRO A N 1
ATOM 647 C CA . PRO A 1 85 ? 35.310 28.818 7.542 1.00 69.66 85 PRO A CA 1
ATOM 648 C C . PRO A 1 85 ? 35.245 30.209 6.876 1.00 71.29 85 PRO A C 1
ATOM 649 O O . PRO A 1 85 ? 35.580 30.346 5.696 1.00 71.50 85 PRO A O 1
ATOM 653 N N . LEU A 1 86 ? 34.808 31.207 7.641 1.00 73.21 86 LEU A N 1
ATOM 654 C CA . LEU A 1 86 ? 34.607 32.585 7.155 1.00 75.44 86 LEU A CA 1
ATOM 655 C C . LEU A 1 86 ? 35.929 33.322 6.865 1.00 76.76 86 LEU A C 1
ATOM 656 O O . LEU A 1 86 ? 36.976 32.984 7.438 1.00 77.16 86 LEU A O 1
ATOM 661 N N . LEU A 1 87 ? 35.893 34.345 6.006 1.00 78.10 87 LEU A N 1
ATOM 662 C CA . LEU A 1 87 ? 34.657 34.873 5.409 1.00 79.17 87 LEU A CA 1
ATOM 663 C C . LEU A 1 87 ? 34.522 34.473 3.938 1.00 79.38 87 LEU A C 1
ATOM 664 O O . LEU A 1 87 ? 34.574 35.321 3.039 1.00 80.31 87 LEU A O 1
ATOM 669 N N . LEU B 1 10 ? 18.208 -4.721 10.906 1.00 65.53 10 LEU B N 1
ATOM 670 C CA . LEU B 1 10 ? 18.716 -3.379 11.387 1.00 65.32 10 LEU B CA 1
ATOM 671 C C . LEU B 1 10 ? 17.855 -2.192 10.862 1.00 63.63 10 LEU B C 1
ATOM 672 O O . LEU B 1 10 ? 17.662 -2.071 9.645 1.00 63.62 10 LEU B O 1
ATOM 677 N N . ASN B 1 11 ? 17.322 -1.344 11.752 1.00 61.30 11 ASN B N 1
ATOM 678 C CA . ASN B 1 11 ? 16.490 -0.223 11.280 1.00 60.15 11 ASN B CA 1
ATOM 679 C C . ASN B 1 11 ? 17.282 0.805 10.424 1.00 57.37 11 ASN B C 1
ATOM 680 O O . ASN B 1 11 ? 18.399 1.165 10.758 1.00 55.83 11 ASN B O 1
ATOM 685 N N . GLN B 1 12 ? 16.676 1.239 9.319 1.00 54.50 12 GLN B N 1
ATOM 686 C CA . GLN B 1 12 ? 17.281 2.164 8.378 1.00 51.68 12 GLN B CA 1
ATOM 687 C C . GLN B 1 12 ? 16.607 3.514 8.466 1.00 50.12 12 GLN B C 1
ATOM 688 O O . GLN B 1 12 ? 15.378 3.616 8.524 1.00 50.01 12 GLN B O 1
ATOM 694 N N . ILE B 1 13 ? 17.419 4.560 8.479 1.00 47.23 13 ILE B N 1
ATOM 695 C CA . ILE B 1 13 ? 16.914 5.931 8.425 1.00 44.33 13 ILE B CA 1
ATOM 696 C C . ILE B 1 13 ? 17.603 6.656 7.264 1.00 43.38 13 ILE B C 1
ATOM 697 O O . ILE B 1 13 ? 18.641 6.185 6.738 1.00 42.14 13 ILE B O 1
ATOM 702 N N . ASN B 1 14 ? 17.026 7.786 6.879 1.00 41.33 14 ASN B N 1
ATOM 703 C CA . ASN B 1 14 ? 17.592 8.620 5.831 1.00 41.19 14 ASN B CA 1
ATOM 704 C C . ASN B 1 14 ? 18.106 9.917 6.392 1.00 39.55 14 ASN B C 1
ATOM 705 O O . ASN B 1 14 ? 17.409 10.618 7.146 1.00 38.22 14 ASN B O 1
ATOM 710 N N . ILE B 1 15 ? 19.336 10.237 5.998 1.00 38.52 15 ILE B N 1
ATOM 711 C CA . ILE B 1 15 ? 19.983 11.469 6.465 1.00 37.90 15 ILE B CA 1
ATOM 712 C C . ILE B 1 15 ? 20.546 12.202 5.280 1.00 37.46 15 ILE B C 1
ATOM 713 O O . ILE B 1 15 ? 20.752 11.589 4.236 1.00 38.57 15 ILE B O 1
ATOM 718 N N . GLU B 1 16 ? 20.825 13.490 5.436 1.00 35.50 16 GLU B N 1
ATOM 719 C CA . GLU B 1 16 ? 21.481 14.276 4.409 1.00 36.11 16 GLU B CA 1
ATOM 720 C C . GLU B 1 16 ? 22.786 14.873 4.872 1.00 33.63 16 GLU B C 1
ATOM 721 O O . GLU B 1 16 ? 22.973 15.136 6.062 1.00 33.56 16 GLU B O 1
ATOM 727 N N . ILE B 1 17 ? 23.690 15.112 3.928 1.00 33.91 17 ILE B N 1
ATOM 728 C CA . ILE B 1 17 ? 24.905 15.879 4.203 1.00 33.35 17 ILE B CA 1
ATOM 729 C C . ILE B 1 17 ? 25.014 16.990 3.193 1.00 33.26 17 ILE B C 1
ATOM 730 O O . ILE B 1 17 ? 24.822 16.744 1.989 1.00 32.58 17 ILE B O 1
ATOM 735 N N . ALA B 1 18 ? 25.316 18.205 3.671 1.00 32.32 18 ALA B N 1
ATOM 736 C CA . ALA B 1 18 ? 25.396 19.395 2.813 1.00 33.39 18 ALA B CA 1
ATOM 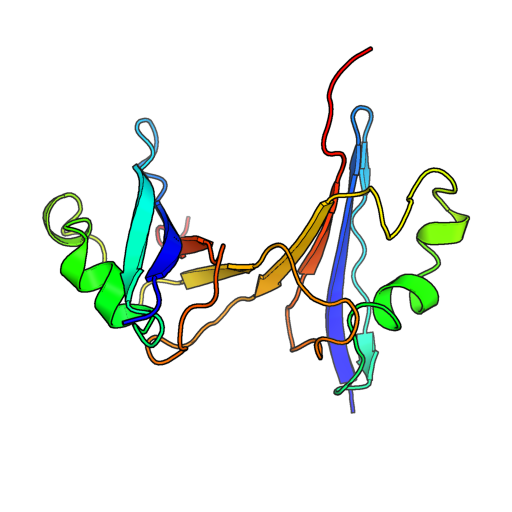737 C C . ALA B 1 18 ? 26.715 20.104 3.060 1.00 34.20 18 ALA B C 1
ATOM 738 O O . ALA B 1 18 ? 27.173 20.187 4.195 1.00 34.45 18 ALA B O 1
ATOM 740 N N . TYR B 1 19 ? 27.284 20.635 1.998 1.00 36.19 19 TYR B N 1
ATOM 741 C CA . TYR B 1 19 ? 28.514 21.376 2.089 1.00 38.73 19 TYR B CA 1
ATOM 742 C C . TYR B 1 19 ? 28.554 22.267 0.871 1.00 40.16 19 TYR B C 1
ATOM 743 O O . TYR B 1 19 ? 28.425 21.785 -0.253 1.00 40.86 19 TYR B O 1
ATOM 752 N N . ALA B 1 20 ? 28.805 23.551 1.051 1.00 42.59 20 ALA B N 1
ATOM 753 C CA . ALA B 1 20 ? 28.601 24.460 -0.094 1.00 47.22 20 ALA B CA 1
ATOM 754 C C . ALA B 1 20 ? 29.895 24.834 -0.772 1.00 50.60 20 ALA B C 1
ATOM 755 O O . ALA B 1 20 ? 30.515 25.819 -0.437 1.00 52.49 20 ALA B O 1
ATOM 757 N N . PHE B 1 21 ? 30.294 24.016 -1.732 1.00 54.69 21 PHE B N 1
ATOM 758 C CA . PHE B 1 21 ? 31.458 24.280 -2.522 1.00 57.38 21 PHE B CA 1
ATOM 759 C C . PHE B 1 21 ? 30.960 25.328 -3.501 1.00 58.81 21 PHE B C 1
ATOM 760 O O . PHE B 1 21 ? 30.131 25.011 -4.389 1.00 57.08 21 PHE B O 1
ATOM 768 N N . PRO B 1 22 ? 31.439 26.593 -3.313 1.00 60.02 22 PRO B N 1
ATOM 769 C CA . PRO B 1 22 ? 30.786 27.727 -3.990 1.00 60.01 22 PRO B CA 1
ATOM 770 C C . PRO B 1 22 ? 30.973 27.551 -5.517 1.00 59.38 22 PRO B C 1
ATOM 771 O O . PRO B 1 22 ? 32.072 27.204 -6.021 1.00 61.49 22 PRO B O 1
ATOM 775 N N . GLU B 1 23 ? 29.869 27.714 -6.214 1.00 56.68 23 GLU B N 1
ATOM 776 C CA . GLU B 1 23 ? 29.647 27.156 -7.558 1.00 56.06 23 GLU B CA 1
ATOM 777 C C . GLU B 1 23 ? 29.660 25.623 -7.917 1.00 53.91 23 GLU B C 1
ATOM 778 O O . GLU B 1 23 ? 29.632 25.285 -9.091 1.00 55.02 23 GLU B O 1
ATOM 784 N N A ARG B 1 24 ? 29.667 24.729 -6.931 0.50 52.05 24 ARG B N 1
ATOM 785 N N B ARG B 1 24 ? 29.722 24.744 -6.917 0.50 52.68 24 ARG B N 1
ATOM 786 C CA A ARG B 1 24 ? 29.023 23.392 -7.125 0.50 50.13 24 ARG B CA 1
ATOM 787 C CA B ARG B 1 24 ? 29.217 23.348 -7.056 0.50 50.88 24 ARG B CA 1
ATOM 788 C C A ARG B 1 24 ? 28.798 22.644 -5.812 0.50 48.33 24 ARG B C 1
ATOM 789 C C B ARG B 1 24 ? 28.891 22.828 -5.645 0.50 48.83 24 ARG B C 1
ATOM 790 O O A ARG B 1 24 ? 29.637 21.867 -5.339 0.50 48.85 24 ARG B O 1
ATOM 791 O O B ARG B 1 24 ? 29.777 22.426 -4.904 0.50 49.32 24 ARG B O 1
ATOM 806 N N . TYR B 1 25 ? 27.623 22.904 -5.262 1.00 46.01 25 TYR B N 1
ATOM 807 C CA . TYR B 1 25 ? 27.193 22.456 -3.954 1.00 41.55 25 TYR B CA 1
ATOM 808 C C . TYR B 1 25 ? 27.254 20.903 -3.829 1.00 38.79 25 TYR B C 1
ATOM 809 O O . TYR B 1 25 ? 26.924 20.176 -4.758 1.00 38.08 25 TYR B O 1
ATOM 818 N N . TYR B 1 26 ? 27.581 20.428 -2.649 1.00 37.27 26 TYR B N 1
ATOM 819 C CA . TYR B 1 26 ? 27.399 19.025 -2.285 1.00 35.99 26 TYR B CA 1
ATOM 820 C C . TYR B 1 26 ? 26.167 18.897 -1.440 1.00 36.13 26 TYR B C 1
ATOM 821 O O . TYR B 1 26 ? 26.103 19.496 -0.366 1.00 34.57 26 TYR B O 1
ATOM 830 N N . LEU B 1 27 ? 25.206 18.090 -1.899 1.00 35.76 27 LEU B N 1
ATOM 831 C CA . LEU B 1 27 ? 23.956 17.861 -1.212 1.00 37.50 27 LEU B CA 1
ATOM 832 C C . LEU B 1 27 ? 23.517 16.424 -1.501 1.00 36.80 27 LEU B C 1
ATOM 833 O O . LEU B 1 27 ? 23.029 16.145 -2.577 1.00 37.86 27 LEU B O 1
ATOM 838 N N . LYS B 1 28 ? 23.661 15.527 -0.543 1.00 36.15 28 LYS B N 1
ATOM 839 C CA . LYS B 1 28 ? 23.394 14.094 -0.767 1.00 36.81 28 LYS B CA 1
ATOM 840 C C . LYS B 1 28 ? 22.632 13.490 0.380 1.00 36.08 28 LYS B C 1
ATOM 841 O O . LYS B 1 28 ? 22.889 13.807 1.524 1.00 36.33 28 LYS B O 1
ATOM 847 N N . SER B 1 29 ? 21.703 12.606 0.042 1.00 34.95 29 SER B N 1
ATOM 848 C CA . SER B 1 29 ? 20.929 11.869 0.985 1.00 35.52 29 SER B CA 1
ATOM 849 C C . SER B 1 29 ? 21.436 10.417 0.964 1.00 35.77 29 SER B C 1
ATOM 850 O O . SER B 1 29 ? 21.790 9.901 -0.106 1.00 35.15 29 SER B O 1
ATOM 853 N N . PHE B 1 30 ? 21.521 9.792 2.147 1.00 35.53 30 PHE B N 1
ATOM 854 C CA . PHE B 1 30 ? 21.980 8.400 2.297 1.00 36.29 30 PHE B CA 1
ATOM 855 C C . PHE B 1 30 ? 21.039 7.647 3.179 1.00 36.42 30 PHE B C 1
ATOM 856 O O . PHE B 1 30 ? 20.503 8.188 4.129 1.00 36.86 30 PHE B O 1
ATOM 864 N N . GLN B 1 31 ? 20.877 6.379 2.876 1.00 37.60 31 GLN B N 1
ATOM 865 C CA . GLN B 1 31 ? 20.212 5.468 3.775 1.00 39.01 31 GLN B CA 1
ATOM 866 C C . GLN B 1 31 ? 21.269 4.859 4.689 1.00 39.55 31 GLN B C 1
ATOM 867 O O . GLN B 1 31 ? 22.294 4.385 4.207 1.00 39.45 31 GLN B O 1
ATOM 873 N N . VAL B 1 32 ? 21.032 4.900 6.006 1.00 40.89 32 VAL B N 1
ATOM 874 C CA . VAL B 1 32 ? 22.054 4.471 6.995 1.00 41.96 32 VAL B CA 1
ATOM 875 C C . VAL B 1 32 ? 21.409 3.632 8.104 1.00 44.10 32 VAL B C 1
ATOM 876 O O . VAL B 1 32 ? 20.173 3.700 8.304 1.00 43.82 32 VAL B O 1
ATOM 880 N N . ASP B 1 33 ? 22.224 2.845 8.820 1.00 45.98 33 ASP B N 1
ATOM 881 C CA . ASP B 1 33 ? 21.765 2.180 10.057 1.00 47.60 33 ASP B CA 1
ATOM 882 C C . ASP B 1 33 ? 21.479 3.181 11.167 1.00 47.92 33 ASP B C 1
ATOM 883 O O . ASP B 1 33 ? 22.352 3.958 11.562 1.00 46.95 33 ASP B O 1
ATOM 888 N N . GLU B 1 34 ? 20.251 3.155 11.676 1.00 48.22 34 GLU B N 1
ATOM 889 C CA . GLU B 1 34 ? 19.900 3.882 12.866 1.00 50.36 34 GLU B CA 1
ATOM 890 C C . GLU B 1 34 ? 20.936 3.588 13.974 1.00 49.69 34 GLU B C 1
ATOM 891 O O . GLU B 1 34 ? 21.336 2.434 14.164 1.00 49.92 34 GLU B O 1
ATOM 897 N N . GLY B 1 35 ? 21.383 4.630 14.675 1.00 49.00 35 GLY B N 1
ATOM 898 C CA . GLY B 1 35 ? 22.522 4.492 15.590 1.00 48.97 35 GLY B CA 1
ATOM 899 C C . GLY B 1 35 ? 23.835 5.114 15.103 1.00 48.54 35 GLY B C 1
ATOM 900 O O . GLY B 1 35 ? 24.716 5.393 15.900 1.00 49.36 35 GLY B O 1
ATOM 901 N N . ILE B 1 36 ? 23.978 5.322 13.797 1.00 47.35 36 ILE B N 1
ATOM 902 C CA . ILE B 1 36 ? 25.151 6.032 13.230 1.00 45.48 36 ILE B CA 1
ATOM 903 C C . ILE B 1 36 ? 25.298 7.458 13.849 1.00 43.22 36 ILE B C 1
ATOM 904 O O . ILE B 1 36 ? 24.311 8.146 14.132 1.00 41.69 36 ILE B O 1
ATOM 909 N N . THR B 1 37 ? 26.536 7.913 14.079 1.00 40.61 37 THR B N 1
ATOM 910 C CA . THR B 1 37 ? 26.741 9.246 14.598 1.00 38.85 37 THR B CA 1
ATOM 911 C C . THR B 1 37 ? 27.050 10.220 13.460 1.00 37.27 37 THR B C 1
ATOM 912 O O . THR B 1 37 ? 27.380 9.796 12.362 1.00 37.11 37 THR B O 1
ATOM 916 N N . VAL B 1 38 ? 27.016 11.515 13.758 1.00 36.35 38 VAL B N 1
ATOM 917 C CA . VAL B 1 38 ? 27.484 12.541 12.812 1.00 37.08 38 VAL B CA 1
ATOM 918 C C . VAL B 1 38 ? 28.859 12.214 12.196 1.00 37.44 38 VAL B C 1
ATOM 919 O O . VAL B 1 38 ? 29.019 12.213 10.986 1.00 36.24 38 VAL B O 1
ATOM 923 N N . GLN B 1 39 ? 29.864 11.917 13.032 1.00 37.32 39 GLN B N 1
ATOM 924 C CA . GLN B 1 39 ? 31.217 11.685 12.508 1.00 37.11 39 GLN B CA 1
ATOM 925 C C . GLN B 1 39 ? 31.238 10.453 11.618 1.00 35.91 39 GLN B C 1
ATOM 926 O O . GLN B 1 39 ? 31.862 10.434 10.563 1.00 36.76 39 GLN B O 1
ATOM 932 N N . THR B 1 40 ? 30.537 9.405 11.993 1.00 35.52 40 THR B N 1
ATOM 933 C CA . THR B 1 40 ? 30.576 8.220 11.122 1.00 37.17 40 THR B CA 1
ATOM 934 C C . THR B 1 40 ? 29.935 8.445 9.746 1.00 35.35 40 THR B C 1
ATOM 935 O O . THR B 1 40 ? 30.459 8.000 8.732 1.00 36.27 40 THR B O 1
ATOM 939 N N . ALA B 1 41 ? 28.787 9.116 9.708 1.00 35.86 41 ALA B N 1
ATOM 940 C CA . ALA B 1 41 ? 28.127 9.456 8.403 1.00 34.19 41 ALA B CA 1
ATOM 941 C C . ALA B 1 41 ? 29.103 10.281 7.555 1.00 33.81 41 ALA B C 1
ATOM 942 O O . ALA B 1 41 ? 29.349 9.979 6.411 1.00 34.21 41 ALA B O 1
ATOM 944 N N . ILE B 1 42 ? 29.704 11.297 8.144 1.00 32.87 42 ILE B N 1
ATOM 945 C CA . ILE B 1 42 ? 30.610 12.130 7.381 1.00 33.09 42 ILE B CA 1
ATOM 946 C C . ILE B 1 42 ? 31.795 11.297 6.859 1.00 34.14 42 ILE B C 1
ATOM 947 O O . ILE B 1 42 ? 32.117 11.287 5.658 1.00 34.16 42 ILE B O 1
ATOM 952 N N . THR B 1 43 ? 32.463 10.572 7.752 1.00 35.55 43 THR B N 1
ATOM 953 C CA . THR B 1 43 ? 33.673 9.852 7.306 1.00 36.44 43 THR B CA 1
ATOM 954 C C . THR B 1 43 ? 33.356 8.726 6.310 1.00 37.56 43 THR B C 1
ATOM 955 O O . THR B 1 43 ? 34.149 8.453 5.415 1.00 38.14 43 THR B O 1
ATOM 959 N N . GLN B 1 44 ? 32.194 8.096 6.420 1.00 37.81 44 GLN B N 1
ATOM 960 C CA . GLN B 1 44 ? 31.823 7.018 5.451 1.00 39.55 44 GLN B CA 1
ATOM 961 C C . GLN B 1 44 ? 31.204 7.478 4.100 1.00 39.31 44 GLN B C 1
ATOM 962 O O . GLN B 1 44 ? 31.084 6.683 3.141 1.00 39.52 44 GLN B O 1
ATOM 968 N N . SER B 1 45 ? 30.818 8.750 4.013 1.00 37.42 45 SER B N 1
ATOM 969 C CA . SER B 1 45 ? 30.202 9.284 2.764 1.00 35.74 45 SER B CA 1
ATOM 970 C C . SER B 1 45 ? 31.152 9.455 1.590 1.00 35.51 45 SER B C 1
ATOM 971 O O . SER B 1 45 ? 30.753 9.354 0.421 1.00 35.90 45 SER B O 1
ATOM 974 N N . GLY B 1 46 ? 32.408 9.774 1.880 1.00 35.41 46 GLY B N 1
ATOM 975 C CA . GLY B 1 46 ? 33.366 10.108 0.822 1.00 34.85 46 GLY B CA 1
ATOM 976 C C . GLY B 1 46 ? 33.560 11.604 0.652 1.00 34.16 46 GLY B C 1
ATOM 977 O O . GLY B 1 46 ? 34.434 12.066 -0.105 1.00 34.66 46 GLY B O 1
ATOM 978 N N . ILE B 1 47 ? 32.758 12.388 1.353 1.00 34.51 47 ILE B N 1
ATOM 979 C CA . ILE B 1 47 ? 32.849 13.860 1.214 1.00 34.08 47 ILE B CA 1
ATOM 980 C C . ILE B 1 47 ? 34.274 14.356 1.560 1.00 35.63 47 ILE B C 1
ATOM 981 O O . ILE B 1 47 ? 34.772 15.306 0.946 1.00 36.16 47 ILE B O 1
ATOM 986 N N . LEU B 1 48 ? 34.937 13.691 2.514 1.00 35.19 48 LEU B N 1
ATOM 987 C CA . LEU B 1 48 ? 36.272 14.137 2.911 1.00 37.18 48 LEU B CA 1
ATOM 988 C C . LEU B 1 48 ? 37.306 13.855 1.839 1.00 37.30 48 LEU B C 1
ATOM 989 O O . LEU B 1 48 ? 38.269 14.576 1.763 1.00 37.85 48 LEU B O 1
ATOM 994 N N . SER B 1 49 ? 37.095 12.832 1.008 1.00 38.40 49 SER B N 1
ATOM 995 C CA . SER B 1 49 ? 37.957 12.621 -0.188 1.00 39.94 49 SER B CA 1
ATOM 996 C C . SER B 1 49 ? 37.717 13.648 -1.300 1.00 39.95 49 SER B C 1
ATOM 997 O O . SER B 1 49 ? 38.667 14.127 -1.934 1.00 40.51 49 SER B O 1
ATOM 1000 N N . GLN B 1 50 ? 36.454 14.008 -1.531 1.00 38.98 50 GLN B N 1
ATOM 1001 C CA . GLN B 1 50 ? 36.135 14.989 -2.543 1.00 38.61 50 GLN B CA 1
ATOM 1002 C C . GLN B 1 50 ? 36.609 16.388 -2.113 1.00 39.32 50 GLN B C 1
ATOM 1003 O O . GLN B 1 50 ? 37.044 17.180 -2.943 1.00 40.44 50 GLN B O 1
ATOM 1009 N N . PHE B 1 51 ? 36.486 16.718 -0.835 1.00 39.33 51 PHE B N 1
ATOM 1010 C CA . PHE B 1 51 ? 36.925 18.036 -0.371 1.00 40.08 51 PHE B CA 1
ATOM 1011 C C . PHE B 1 51 ? 37.937 17.889 0.754 1.00 41.03 51 PHE B C 1
ATOM 1012 O O . PHE B 1 51 ? 37.568 17.968 1.913 1.00 40.22 51 PHE B O 1
ATOM 1020 N N . PRO B 1 52 ? 39.224 17.679 0.408 1.00 42.41 52 PRO B N 1
ATOM 1021 C CA . PRO B 1 52 ? 40.206 17.432 1.464 1.00 42.34 52 PRO B CA 1
ATOM 1022 C C . PRO B 1 52 ? 40.513 18.658 2.352 1.00 42.06 52 PRO B C 1
ATOM 1023 O O . PRO B 1 52 ? 41.144 18.504 3.414 1.00 41.22 52 PRO B O 1
ATOM 1027 N N . GLU B 1 53 ? 40.027 19.843 1.961 1.00 40.67 53 GLU B N 1
ATOM 1028 C CA . GLU B 1 53 ? 40.085 21.015 2.826 1.00 41.15 53 GLU B CA 1
ATOM 1029 C C . GLU B 1 53 ? 39.149 20.957 4.040 1.00 39.70 53 GLU B C 1
ATOM 1030 O O . GLU B 1 53 ? 39.320 21.730 4.952 1.00 40.17 53 GLU B O 1
ATOM 1036 N N . ILE B 1 54 ? 38.185 20.043 4.085 1.00 38.23 54 ILE B N 1
ATOM 1037 C CA . ILE B 1 54 ? 37.319 19.934 5.275 1.00 36.10 54 ILE B CA 1
ATOM 1038 C C . ILE B 1 54 ? 38.160 19.358 6.446 1.00 38.19 54 ILE B C 1
ATOM 1039 O O . ILE B 1 54 ? 38.815 18.328 6.282 1.00 37.27 54 ILE B O 1
ATOM 1044 N N . ASP B 1 55 ? 38.136 20.026 7.601 1.00 38.40 55 ASP B N 1
ATOM 1045 C CA . ASP B 1 55 ? 38.845 19.535 8.822 1.00 38.57 55 ASP B CA 1
ATOM 1046 C C . ASP B 1 55 ? 37.790 19.350 9.877 1.00 37.48 55 ASP B C 1
ATOM 1047 O O . ASP B 1 55 ? 37.298 20.334 10.444 1.00 36.74 55 ASP B O 1
ATOM 1052 N N . LEU B 1 56 ? 37.423 18.096 10.138 1.00 37.70 56 LEU B N 1
ATOM 1053 C CA . LEU B 1 56 ? 36.417 17.788 11.165 1.00 39.34 56 LEU B CA 1
ATOM 1054 C C . LEU B 1 56 ? 36.804 18.175 12.587 1.00 40.41 56 LEU B C 1
ATOM 1055 O O . LEU B 1 56 ? 35.928 18.287 13.448 1.00 40.44 56 LEU B O 1
ATOM 1060 N N . SER B 1 57 ? 38.098 18.375 12.868 1.00 40.60 57 SER B N 1
ATOM 1061 C CA . SER B 1 57 ? 38.462 18.723 14.251 1.00 41.91 57 SER B CA 1
ATOM 1062 C C . SER B 1 57 ? 37.992 20.134 14.586 1.00 43.17 57 SER B C 1
ATOM 1063 O O . SER B 1 57 ? 37.674 20.426 15.755 1.00 44.53 57 SER B O 1
ATOM 1066 N N . THR B 1 58 ? 37.938 20.997 13.576 1.00 43.66 58 THR B N 1
ATOM 1067 C CA . THR B 1 58 ? 37.577 22.390 13.775 1.00 45.72 58 THR B CA 1
ATOM 1068 C C . THR B 1 58 ? 36.420 22.979 12.915 1.00 45.56 58 THR B C 1
ATOM 1069 O O . THR B 1 58 ? 35.884 24.034 13.291 1.00 45.24 58 THR B O 1
ATOM 1073 N N . ASN B 1 59 ? 36.078 22.371 11.772 1.00 44.89 59 ASN B N 1
ATOM 1074 C CA . ASN B 1 59 ? 34.976 22.914 10.929 1.00 45.40 59 ASN B CA 1
ATOM 1075 C C . ASN B 1 59 ? 33.682 23.086 11.720 1.00 44.08 59 ASN B C 1
ATOM 1076 O O . ASN B 1 59 ? 33.331 22.283 12.588 1.00 43.15 59 ASN B O 1
ATOM 1081 N N . LYS B 1 60 ? 32.996 24.180 11.455 1.00 44.20 60 LYS B N 1
ATOM 1082 C CA . LYS B 1 60 ? 31.695 24.375 12.064 1.00 45.29 60 LYS B CA 1
ATOM 1083 C C . LYS B 1 60 ? 30.591 23.555 11.343 1.00 43.22 60 LYS B C 1
ATOM 1084 O O . LYS B 1 60 ? 30.573 23.449 10.114 1.00 42.69 60 LYS B O 1
ATOM 1090 N N . ILE B 1 61 ? 29.756 22.929 12.161 1.00 41.76 61 ILE B N 1
ATOM 1091 C CA . ILE B 1 61 ? 28.735 21.958 11.740 1.00 41.88 61 ILE B CA 1
ATOM 1092 C C . ILE B 1 61 ? 27.401 22.236 12.479 1.00 41.41 61 ILE B C 1
ATOM 1093 O O . ILE B 1 61 ? 27.383 22.314 13.724 1.00 40.61 61 ILE B O 1
ATOM 1098 N N . GLY B 1 62 ? 26.307 22.411 11.722 1.00 40.16 62 GLY B N 1
ATOM 1099 C CA . GLY B 1 62 ? 24.981 22.390 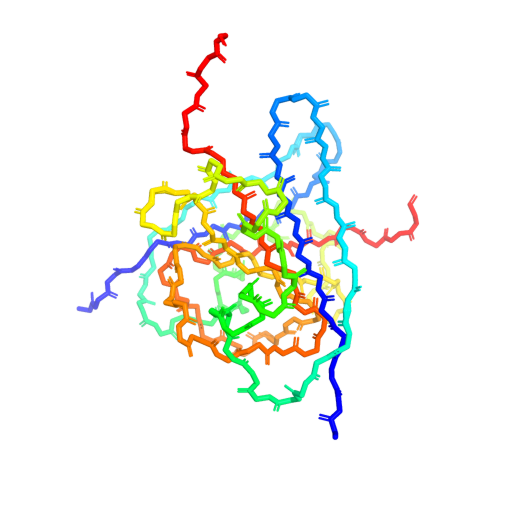12.334 1.00 39.62 62 GLY B CA 1
ATOM 1100 C C . GLY B 1 62 ? 24.167 21.200 11.836 1.00 40.48 62 GLY B C 1
ATOM 1101 O O . GLY B 1 62 ? 24.618 20.441 10.939 1.00 40.45 62 GLY B O 1
ATOM 1102 N N . ILE B 1 63 ? 22.972 21.025 12.394 1.00 39.01 63 ILE B N 1
ATOM 1103 C CA . ILE B 1 63 ? 22.077 19.956 11.912 1.00 37.85 63 ILE B CA 1
ATOM 1104 C C . ILE B 1 63 ? 20.717 20.576 11.770 1.00 37.94 63 ILE B C 1
ATOM 1105 O O . ILE B 1 63 ? 20.242 21.250 12.691 1.00 37.59 63 ILE B O 1
ATOM 1110 N N . PHE B 1 64 ? 20.114 20.406 10.597 1.00 37.30 64 PHE B N 1
ATOM 1111 C CA . PHE B 1 64 ? 18.707 20.723 10.415 1.00 36.87 64 PHE B CA 1
ATOM 1112 C C . PHE B 1 64 ? 17.879 19.467 10.575 1.00 37.17 64 PHE B C 1
ATOM 1113 O O . PHE B 1 64 ? 18.055 18.484 9.821 1.00 37.37 64 PHE B O 1
ATOM 1121 N N . SER B 1 65 ? 16.973 19.501 11.558 1.00 37.79 65 SER B N 1
ATOM 1122 C CA . SER B 1 65 ? 16.145 18.343 11.915 1.00 37.66 65 SER B CA 1
ATOM 1123 C C . SER B 1 65 ? 14.690 18.598 11.487 1.00 37.69 65 SER B C 1
ATOM 1124 O O . SER B 1 65 ? 14.134 19.663 11.775 1.00 35.42 65 SER B O 1
ATOM 1127 N N . ARG B 1 66 ? 14.100 17.626 10.799 1.00 37.67 66 ARG B N 1
ATOM 1128 C CA . ARG B 1 66 ? 12.703 17.710 10.302 1.00 40.73 66 ARG B CA 1
ATOM 1129 C C . ARG B 1 66 ? 12.306 16.363 9.767 1.00 41.79 66 ARG B C 1
ATOM 1130 O O . ARG B 1 66 ? 13.093 15.728 9.052 1.00 42.36 66 ARG B O 1
ATOM 1138 N N . PRO B 1 67 ? 11.087 15.893 10.102 1.00 43.82 67 PRO B N 1
ATOM 1139 C CA . PRO B 1 67 ? 10.135 16.513 11.038 1.00 44.41 67 PRO B CA 1
ATOM 1140 C C . PRO B 1 67 ? 10.588 16.282 12.484 1.00 45.42 67 PRO B C 1
ATOM 1141 O O . PRO B 1 67 ? 11.480 15.448 12.783 1.00 46.16 67 PRO B O 1
ATOM 1145 N N . ILE B 1 68 ? 9.991 17.034 13.381 1.00 45.28 68 ILE B N 1
ATOM 1146 C CA . ILE B 1 68 ? 10.302 16.919 14.795 1.00 45.03 68 ILE B CA 1
ATOM 1147 C C . ILE B 1 68 ? 8.951 16.782 15.526 1.00 45.52 68 ILE B C 1
ATOM 1148 O O . ILE B 1 68 ? 7.891 17.053 14.953 1.00 45.79 68 ILE B O 1
ATOM 1153 N N . LYS B 1 69 ? 8.991 16.417 16.792 1.00 45.54 69 LYS B N 1
ATOM 1154 C CA . LYS B 1 69 ? 7.804 16.439 17.630 1.00 45.23 69 LYS B CA 1
ATOM 1155 C C . LYS B 1 69 ? 7.841 17.810 18.254 1.00 44.51 69 LYS B C 1
ATOM 1156 O O . LYS B 1 69 ? 8.924 18.308 18.619 1.00 45.18 69 LYS B O 1
ATOM 1162 N N . LEU B 1 70 ? 6.698 18.461 18.327 1.00 43.01 70 LEU B N 1
ATOM 1163 C CA . LEU B 1 70 ? 6.640 19.779 18.979 1.00 43.13 70 LEU B CA 1
ATOM 1164 C C . LEU B 1 70 ? 6.883 19.744 20.496 1.00 42.11 70 LEU B C 1
ATOM 1165 O O . LEU B 1 70 ? 6.994 20.775 21.148 1.00 41.31 70 LEU B O 1
ATOM 1170 N N . THR B 1 71 ? 6.979 18.537 21.040 1.00 42.63 71 THR B N 1
ATOM 1171 C CA . THR B 1 71 ? 7.305 18.342 22.443 1.00 43.17 71 THR B CA 1
ATOM 1172 C C . THR B 1 71 ? 8.834 18.300 22.697 1.00 44.79 71 THR B C 1
ATOM 1173 O O . THR B 1 71 ? 9.252 18.248 23.861 1.00 45.64 71 THR B O 1
ATOM 1177 N N . ASP B 1 72 ? 9.648 18.272 21.629 1.00 45.23 72 ASP B N 1
ATOM 1178 C CA . ASP B 1 72 ? 11.125 18.278 21.746 1.00 46.84 72 ASP B CA 1
ATOM 1179 C C . ASP B 1 72 ? 11.619 19.500 22.534 1.00 46.54 72 ASP B C 1
ATOM 1180 O O . ASP B 1 72 ? 11.059 20.581 22.409 1.00 45.75 72 ASP B O 1
ATOM 1185 N N . VAL B 1 73 ? 12.661 19.322 23.346 1.00 47.13 73 VAL B N 1
ATOM 1186 C CA . VAL B 1 73 ? 13.187 20.411 24.205 1.00 47.73 73 VAL B CA 1
ATOM 1187 C C . VAL B 1 73 ? 14.171 21.273 23.390 1.00 47.19 73 VAL B C 1
ATOM 1188 O O . VAL B 1 73 ? 15.009 20.738 22.671 1.00 47.82 73 VAL B O 1
ATOM 1192 N N . LEU B 1 74 ? 14.034 22.591 23.454 1.00 46.14 74 LEU B N 1
ATOM 1193 C CA . LEU B 1 74 ? 14.980 23.465 22.749 1.00 47.29 74 LEU B CA 1
ATOM 1194 C C . LEU B 1 74 ? 16.300 23.616 23.498 1.00 47.98 74 LEU B C 1
ATOM 1195 O O . LEU B 1 74 ? 16.346 23.457 24.724 1.00 46.63 74 LEU B O 1
ATOM 1200 N N . LYS B 1 75 ? 17.351 23.937 22.743 1.00 48.78 75 LYS B N 1
ATOM 1201 C CA . LYS B 1 75 ? 18.682 24.176 23.281 1.00 49.59 75 LYS B CA 1
ATOM 1202 C C . LYS B 1 75 ? 19.169 25.549 22.847 1.00 48.75 75 LYS B C 1
ATOM 1203 O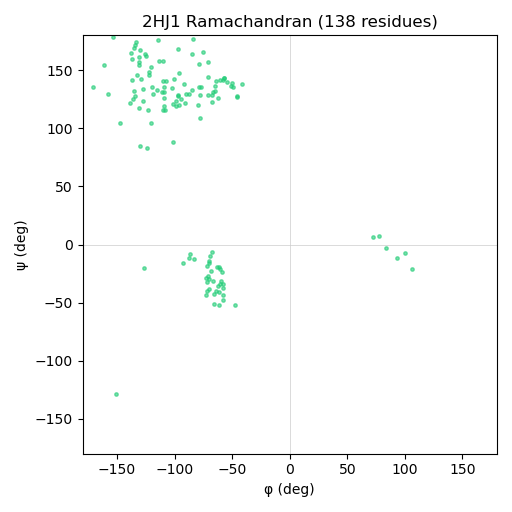 O . LYS B 1 75 ? 18.632 26.164 21.900 1.00 48.34 75 LYS B O 1
ATOM 1209 N N . GLU B 1 76 ? 20.176 26.051 23.552 1.00 48.18 76 GLU B N 1
ATOM 1210 C CA . GLU B 1 76 ? 20.828 27.319 23.224 1.00 47.42 76 GLU B CA 1
ATOM 1211 C C . GLU B 1 76 ? 21.136 27.446 21.733 1.00 46.94 76 GLU B C 1
ATOM 1212 O O . GLU B 1 76 ? 21.769 26.568 21.162 1.00 46.20 76 GLU B O 1
ATOM 1218 N N . GLY B 1 77 ? 20.705 28.535 21.098 1.00 46.18 77 GLY B N 1
ATOM 1219 C CA . GLY B 1 77 ? 21.025 28.729 19.688 1.00 45.91 77 GLY B CA 1
ATOM 1220 C C . GLY B 1 77 ? 20.111 28.041 18.658 1.00 45.90 77 GLY B C 1
ATOM 1221 O O . GLY B 1 77 ? 20.292 28.208 17.424 1.00 45.75 77 GLY B O 1
ATOM 1222 N N . ASP B 1 78 ? 19.132 27.273 19.135 1.00 44.56 78 ASP B N 1
ATOM 1223 C CA . ASP B 1 78 ? 18.190 26.613 18.210 1.00 43.39 78 ASP B CA 1
ATOM 1224 C C . ASP B 1 78 ? 17.382 27.649 17.445 1.00 42.09 78 ASP B C 1
ATOM 1225 O O . ASP B 1 78 ? 17.012 28.693 17.987 1.00 42.21 78 ASP B O 1
ATOM 1230 N N . ARG B 1 79 ? 17.149 27.374 16.166 1.00 40.01 79 ARG B N 1
ATOM 1231 C CA . ARG B 1 79 ? 16.185 28.137 15.399 1.00 39.29 79 ARG B CA 1
ATOM 1232 C C . ARG B 1 79 ? 15.086 27.202 14.909 1.00 39.18 79 ARG B 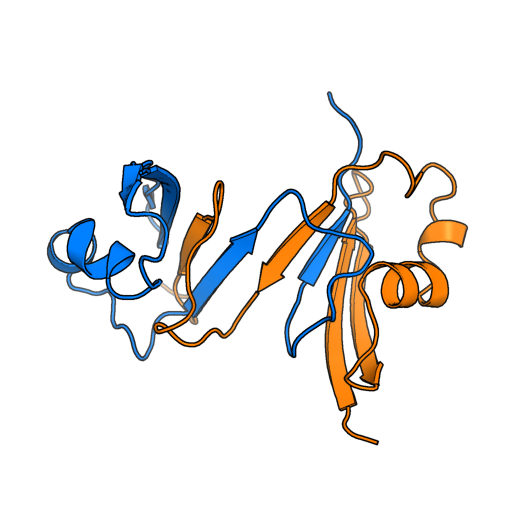C 1
ATOM 1233 O O . ARG B 1 79 ? 15.374 26.172 14.300 1.00 39.34 79 ARG B O 1
ATOM 1241 N N . ILE B 1 80 ? 13.848 27.601 15.162 1.00 38.78 80 ILE B N 1
ATOM 1242 C CA . ILE B 1 80 ? 12.659 26.920 14.688 1.00 38.66 80 ILE B CA 1
ATOM 1243 C C . ILE B 1 80 ? 12.320 27.546 13.355 1.00 38.14 80 ILE B C 1
ATOM 1244 O O . ILE B 1 80 ? 12.123 28.773 13.260 1.00 38.82 80 ILE B O 1
ATOM 1249 N N . GLU B 1 81 ? 12.262 26.724 12.306 1.00 36.87 81 GLU B N 1
ATOM 1250 C CA . GLU B 1 81 ? 11.926 27.251 10.999 1.00 37.88 81 GLU B CA 1
ATOM 1251 C C . GLU B 1 81 ? 10.539 26.754 10.643 1.00 36.82 81 GLU B C 1
ATOM 1252 O O . GLU B 1 81 ? 10.315 25.558 10.634 1.00 35.29 81 GLU B O 1
ATOM 1258 N N . ILE B 1 82 ? 9.646 27.672 10.307 1.00 36.81 82 ILE B N 1
ATOM 1259 C CA . ILE B 1 82 ? 8.324 27.298 9.893 1.00 37.15 82 ILE B CA 1
ATOM 1260 C C . ILE B 1 82 ? 8.194 27.719 8.434 1.00 37.60 82 ILE B C 1
ATOM 1261 O O . ILE B 1 82 ? 8.595 28.811 8.074 1.00 37.45 82 ILE B O 1
ATOM 1266 N N . TYR B 1 83 ? 7.692 26.827 7.585 1.00 36.66 83 TYR B N 1
ATOM 1267 C CA . TYR B 1 83 ? 7.579 27.169 6.182 1.00 38.46 83 TYR B CA 1
ATOM 1268 C C . TYR B 1 83 ? 6.460 26.370 5.540 1.00 38.48 83 TYR B C 1
ATOM 1269 O O . TYR B 1 83 ? 5.807 25.566 6.199 1.00 35.86 83 TYR B O 1
ATOM 1278 N N . ARG B 1 84 ? 6.234 26.614 4.265 1.00 39.69 84 ARG B N 1
ATOM 1279 C CA . ARG B 1 84 ? 5.089 26.028 3.553 1.00 41.51 84 ARG B CA 1
ATOM 1280 C C . ARG B 1 84 ? 5.519 24.866 2.685 1.00 41.05 84 ARG B C 1
ATOM 1281 O O . ARG B 1 84 ? 6.529 24.955 1.996 1.00 40.83 84 ARG B O 1
ATOM 1289 N N . PRO B 1 85 ? 4.773 23.749 2.733 1.00 40.96 85 PRO B N 1
ATOM 1290 C CA . PRO B 1 85 ? 5.092 22.573 1.917 1.00 41.19 85 PRO B CA 1
ATOM 1291 C C . PRO B 1 85 ? 4.880 22.761 0.392 1.00 42.64 85 PRO B C 1
ATOM 1292 O O . PRO B 1 85 ? 5.490 22.030 -0.392 1.00 41.77 85 PRO B O 1
ATOM 1296 N N . LEU B 1 86 ? 4.028 23.710 -0.012 1.00 43.95 86 LEU B N 1
ATOM 1297 C CA . LEU B 1 86 ? 3.586 23.868 -1.413 1.00 46.64 86 LEU B CA 1
ATOM 1298 C C . LEU B 1 86 ? 3.907 25.266 -1.961 1.00 47.60 86 LEU B C 1
ATOM 1299 O O . LEU B 1 86 ? 3.939 26.223 -1.197 1.00 48.23 86 LEU B O 1
ATOM 1304 N N . LEU B 1 87 ? 4.175 25.365 -3.264 1.00 48.71 87 LEU B N 1
ATOM 1305 C CA . LEU B 1 87 ? 4.123 26.635 -4.029 1.00 51.46 87 LEU B CA 1
ATOM 1306 C C . LEU B 1 87 ? 2.742 26.537 -4.762 1.00 53.57 87 LEU B C 1
ATOM 1307 O O . LEU B 1 87 ? 2.453 25.466 -5.311 1.00 52.33 87 LEU B O 1
ATOM 1312 N N . ALA B 1 88 ? 1.945 27.604 -4.950 1.00 57.54 88 ALA B N 1
ATOM 1313 C CA . ALA B 1 88 ? 2.163 28.627 -5.973 1.00 61.17 88 ALA B CA 1
ATOM 1314 C C . ALA B 1 88 ? 1.701 30.084 -5.765 1.00 63.47 88 ALA B C 1
ATOM 1315 O O . ALA B 1 88 ? 2.056 30.746 -4.783 1.00 64.34 88 ALA B O 1
ATOM 1317 N N . ASP B 1 89 ? 0.969 30.606 -6.755 1.00 66.42 89 ASP B N 1
ATOM 1318 C CA . ASP B 1 89 ? 0.596 32.036 -6.771 1.00 68.45 89 ASP B CA 1
ATOM 1319 C C . ASP B 1 89 ? -0.738 32.281 -6.081 1.00 68.78 89 ASP B C 1
ATOM 1320 O O . ASP B 1 89 ? -0.756 32.726 -4.934 1.00 69.90 89 ASP B O 1
#